Protein AF-A0A724X0Z8-F1 (afdb_monomer)

Nearest PDB structures (foldseek):
  7nbu-assembly1_l  TM=9.432E-01  e=1.026E-02  Escherichia coli K-12

Secondary structure (DSSP, 8-state):
----S--S-S--------S--SS--S--SSS-----SS--PPPHHHHHHH-

Organism: Salmonella enteritidis PT4 (strain P125109) (NCBI:txid550537)

Foldseek 3Di:
DDDDPDDPDDDDDPDDPDDDDPDPPDDPDDDDDDDDPDDDDDDPVNVVVVD

Solvent-accessible surface area (backbone atoms only — not comparable to full-atom values): 4044 Å² total; per-residue (Å²): 123,76,76,81,94,77,71,98,65,96,78,77,83,86,80,78,90,76,85,77,82,91,67,86,88,66,82,86,66,81,96,72,79,87,79,82,91,71,88,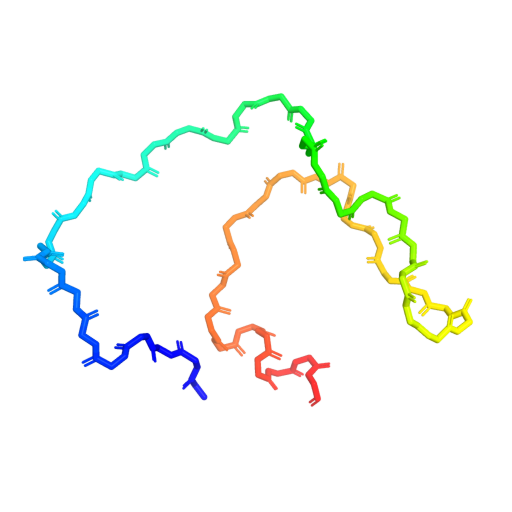76,91,83,54,45,66,61,53,55,74,73,1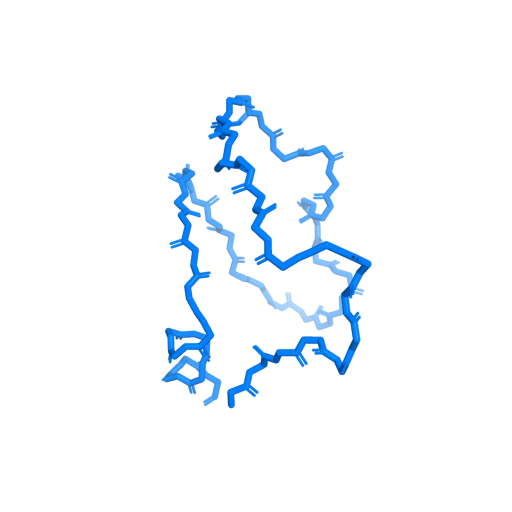04

Radius of gyration: 14.13 Å; Cα contacts (8 Å, |Δi|>4): 10; chains: 1; bounding box: 34×29×28 Å

InterPro domains:
  IPR000114 Large ribosomal subunit protein uL16, bacteria [PR00060] (24-36)
  IPR000114 Large ribosomal subunit protein uL16, bacteria [PR00060] (42-51)
  IPR000114 Large ribosomal subunit protein uL16, bacteria [PTHR12220] (3-51)
  IPR036920 Large ribosomal subunit protein uL16 superfamily [G3DSA:3.90.1170.10] (1-51)
  IPR036920 Large ribosomal subunit protein uL16 superfamily [SSF54686] (1-51)
  IPR047873 Large ribosomal subunit protein uL16 [PF00252] (4-51)

Structure (mmCIF, N/CA/C/O backbone):
data_AF-A0A724X0Z8-F1
#
_entry.id   AF-A0A724X0Z8-F1
#
loop_
_atom_site.group_PDB
_atom_site.id
_atom_site.type_symbol
_atom_site.label_atom_id
_atom_s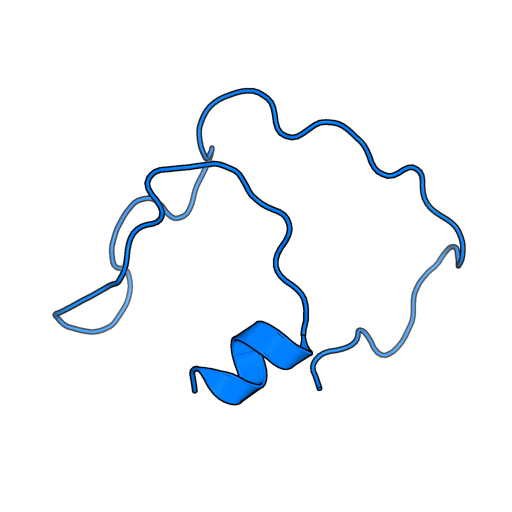ite.label_alt_id
_atom_site.label_comp_id
_atom_site.label_asym_id
_atom_site.label_entity_id
_atom_site.label_seq_id
_atom_site.pdbx_PDB_ins_code
_atom_site.Cartn_x
_atom_site.Cartn_y
_atom_site.Cartn_z
_atom_site.occupancy
_atom_site.B_iso_or_equiv
_atom_site.auth_seq_id
_atom_site.auth_comp_id
_atom_site.auth_asym_id
_atom_site.auth_atom_id
_atom_site.pdbx_PDB_model_num
ATOM 1 N N . MET A 1 1 ? 3.834 -15.622 6.018 1.00 85.06 1 MET A N 1
ATOM 2 C CA . MET A 1 1 ? 4.638 -14.764 5.100 1.00 85.06 1 MET A CA 1
ATOM 3 C C . MET A 1 1 ? 4.006 -14.705 3.715 1.00 85.06 1 MET A C 1
ATOM 5 O O . MET A 1 1 ? 4.033 -15.689 2.987 1.00 85.06 1 MET A O 1
ATOM 9 N N . LEU A 1 2 ? 3.454 -13.549 3.350 1.00 93.88 2 LEU A N 1
ATOM 10 C CA . LEU A 1 2 ? 2.828 -13.317 2.046 1.00 93.88 2 LEU A CA 1
ATOM 11 C C . LEU A 1 2 ? 3.885 -12.935 0.994 1.00 93.88 2 LEU A C 1
ATOM 13 O O . LEU A 1 2 ? 4.618 -11.964 1.184 1.00 93.88 2 LEU A O 1
ATOM 17 N N . LEU A 1 3 ? 3.966 -13.692 -0.102 1.00 95.00 3 LEU A N 1
ATOM 18 C CA . LEU A 1 3 ? 4.853 -13.432 -1.242 1.00 95.00 3 LEU A CA 1
ATOM 19 C C . LEU A 1 3 ? 4.189 -13.938 -2.540 1.00 95.00 3 LEU A C 1
ATOM 21 O O . LEU A 1 3 ? 3.602 -15.022 -2.528 1.00 95.00 3 LEU A O 1
ATOM 25 N N . PRO A 1 4 ? 4.281 -13.213 -3.670 1.00 96.06 4 PRO A N 1
ATOM 26 C CA . PRO A 1 4 ? 3.815 -13.722 -4.958 1.00 96.06 4 PRO A CA 1
ATOM 27 C C . PRO A 1 4 ? 4.647 -14.920 -5.440 1.00 96.06 4 PRO A C 1
ATOM 29 O O . PRO A 1 4 ? 5.874 -14.911 -5.362 1.00 96.06 4 PRO A O 1
ATOM 32 N N . LYS A 1 5 ? 3.981 -15.923 -6.028 1.00 97.00 5 LYS A N 1
ATOM 33 C CA . LYS A 1 5 ? 4.629 -17.140 -6.556 1.00 97.00 5 LYS A CA 1
ATOM 34 C C . LYS A 1 5 ? 5.587 -16.870 -7.725 1.00 97.00 5 LYS A C 1
ATOM 36 O O . LYS A 1 5 ? 6.585 -17.568 -7.874 1.00 97.00 5 LYS A O 1
ATOM 41 N N . ARG A 1 6 ? 5.287 -15.889 -8.584 1.00 97.06 6 ARG A N 1
ATOM 42 C CA . ARG A 1 6 ? 6.108 -15.531 -9.753 1.00 97.06 6 ARG A CA 1
ATOM 43 C C . ARG A 1 6 ? 6.039 -14.028 -10.003 1.00 97.06 6 ARG A C 1
ATOM 45 O O . ARG A 1 6 ? 4.956 -13.454 -9.983 1.00 97.06 6 ARG A O 1
ATOM 52 N N . VAL A 1 7 ? 7.184 -13.410 -10.289 1.00 97.00 7 VAL A N 1
ATOM 53 C CA . VAL A 1 7 ? 7.290 -12.005 -10.715 1.00 97.00 7 VAL A CA 1
ATOM 54 C C . VAL A 1 7 ? 8.028 -11.924 -12.049 1.00 97.00 7 VAL A C 1
ATOM 56 O O . VAL A 1 7 ? 8.933 -12.718 -12.301 1.00 97.00 7 VAL A O 1
ATOM 59 N N . LYS A 1 8 ? 7.642 -10.981 -12.917 1.00 97.50 8 LYS A N 1
ATOM 60 C CA . LYS A 1 8 ? 8.280 -10.796 -14.233 1.00 97.50 8 LYS A CA 1
ATOM 61 C C . LYS A 1 8 ? 9.714 -10.269 -14.106 1.00 97.50 8 LYS A C 1
ATOM 63 O O . LYS A 1 8 ? 10.600 -10.740 -14.808 1.00 97.50 8 LYS A O 1
ATOM 68 N N . TYR 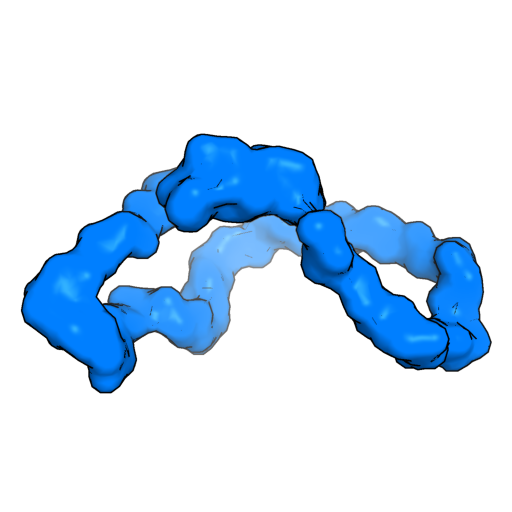A 1 9 ? 9.938 -9.329 -13.185 1.00 97.44 9 TYR A N 1
ATOM 69 C CA . TYR A 1 9 ? 11.243 -8.729 -12.903 1.00 97.44 9 TYR A CA 1
ATOM 70 C C . TYR A 1 9 ? 11.528 -8.770 -11.401 1.00 97.44 9 TYR A C 1
ATOM 72 O O . TYR A 1 9 ? 10.637 -8.525 -10.592 1.00 97.44 9 TYR A O 1
ATOM 80 N N . ARG A 1 10 ? 12.774 -9.087 -11.025 1.00 96.19 10 ARG A N 1
ATOM 81 C CA . ARG A 1 10 ? 13.160 -9.321 -9.620 1.00 96.19 10 ARG A CA 1
ATOM 82 C C . ARG A 1 10 ? 13.545 -8.047 -8.861 1.00 96.19 10 ARG A C 1
ATOM 84 O O . ARG A 1 10 ? 13.482 -8.031 -7.638 1.00 96.19 10 ARG A O 1
ATOM 91 N N . ARG A 1 11 ? 13.973 -6.998 -9.568 1.00 96.62 11 ARG A N 1
ATOM 92 C CA . ARG A 1 11 ? 14.368 -5.705 -8.991 1.00 96.62 11 ARG A CA 1
ATOM 93 C C . ARG A 1 11 ? 13.434 -4.627 -9.520 1.00 96.62 11 ARG A C 1
ATOM 95 O O . ARG A 1 11 ? 13.258 -4.519 -10.729 1.00 96.62 11 ARG A O 1
ATOM 102 N N . VAL A 1 12 ? 12.845 -3.861 -8.612 1.00 95.94 12 VAL A N 1
ATOM 103 C CA . VAL A 1 12 ? 11.901 -2.784 -8.921 1.00 95.94 12 VAL A CA 1
ATOM 104 C C . VAL A 1 12 ? 12.355 -1.497 -8.244 1.00 95.94 12 VAL A C 1
ATOM 106 O O . VAL A 1 12 ? 13.002 -1.536 -7.196 1.00 95.94 12 VAL A O 1
ATOM 109 N N . HIS A 1 13 ? 12.013 -0.355 -8.833 1.00 97.19 13 HIS A N 1
ATOM 110 C CA . HIS A 1 13 ? 12.162 0.930 -8.158 1.00 97.19 13 HIS A CA 1
ATOM 111 C C . HIS A 1 13 ? 11.134 1.044 -7.031 1.00 97.19 13 HIS A C 1
ATOM 113 O O . HIS A 1 13 ? 10.013 0.556 -7.154 1.00 97.19 13 HIS A O 1
ATOM 119 N N . ARG A 1 14 ? 11.504 1.716 -5.939 1.00 94.94 14 ARG A N 1
ATOM 120 C CA . ARG A 1 14 ? 10.637 1.844 -4.760 1.00 94.94 14 ARG A CA 1
ATOM 121 C C . ARG A 1 14 ? 9.394 2.711 -5.007 1.00 94.94 14 ARG A C 1
ATOM 123 O O . ARG A 1 14 ? 8.335 2.408 -4.474 1.00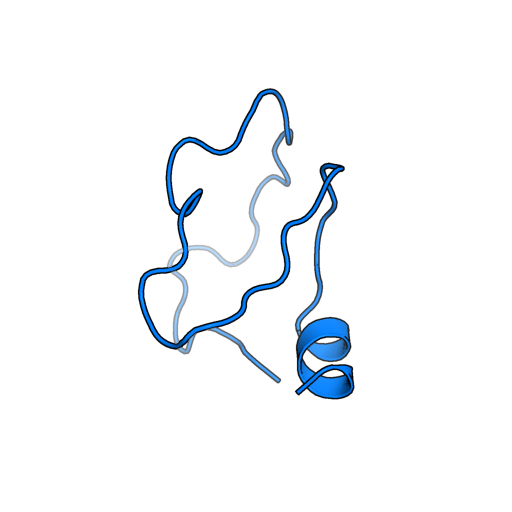 94.94 14 ARG A O 1
ATOM 130 N N . GLY A 1 15 ? 9.512 3.762 -5.818 1.00 94.88 15 GLY A N 1
ATOM 131 C CA . GLY A 1 15 ? 8.437 4.738 -6.031 1.00 94.88 15 GLY A CA 1
ATOM 132 C C . GLY A 1 15 ? 8.169 5.634 -4.810 1.00 94.88 15 GLY A C 1
ATOM 133 O O . GLY A 1 15 ? 8.850 5.533 -3.790 1.00 94.88 15 GLY A O 1
ATOM 134 N N . ASN A 1 16 ? 7.167 6.513 -4.930 1.00 94.31 16 ASN A N 1
ATOM 135 C CA . ASN A 1 16 ? 6.793 7.504 -3.913 1.00 94.31 16 ASN A CA 1
ATOM 136 C C . ASN A 1 16 ? 5.330 7.317 -3.474 1.00 94.31 16 ASN A C 1
ATOM 138 O O . ASN A 1 16 ? 4.449 7.193 -4.322 1.00 94.31 16 ASN A O 1
ATOM 142 N N . MET A 1 17 ? 5.052 7.380 -2.168 1.00 94.56 17 MET A N 1
ATOM 143 C CA . MET A 1 17 ? 3.692 7.296 -1.601 1.00 94.56 17 MET A CA 1
ATOM 144 C C . MET A 1 17 ? 3.054 8.685 -1.458 1.00 94.56 17 MET A C 1
ATOM 146 O O . MET A 1 17 ? 2.819 9.161 -0.353 1.00 94.56 17 MET A O 1
ATOM 150 N N . ARG A 1 18 ? 2.835 9.386 -2.575 1.00 92.88 18 ARG A N 1
ATOM 151 C CA . ARG A 1 18 ? 2.196 10.713 -2.557 1.00 92.88 18 ARG A CA 1
ATOM 152 C C . ARG A 1 18 ? 0.681 10.600 -2.723 1.00 92.88 18 ARG A C 1
ATOM 154 O O . ARG A 1 18 ? 0.205 9.789 -3.512 1.00 92.88 18 ARG A O 1
ATOM 161 N N . GLY A 1 19 ? -0.050 11.493 -2.058 1.00 93.56 19 GLY A N 1
ATOM 162 C CA . GLY A 1 19 ? -1.500 11.630 -2.200 1.00 93.56 19 GLY A CA 1
ATOM 163 C C . GLY A 1 19 ? -2.310 10.705 -1.289 1.00 93.56 19 GLY A C 1
ATOM 164 O O . GLY A 1 19 ? -1.787 10.113 -0.350 1.00 93.56 19 GLY A O 1
ATOM 165 N N . LYS A 1 20 ? -3.617 10.628 -1.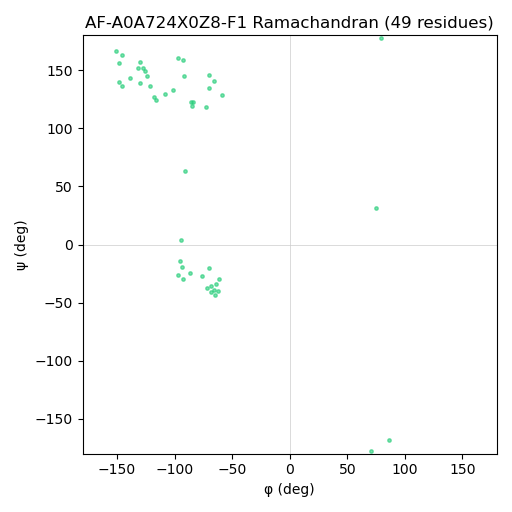561 1.00 94.06 20 LYS A N 1
ATOM 166 C CA . LYS A 1 20 ? -4.588 9.815 -0.812 1.00 94.06 20 LYS A CA 1
ATOM 167 C C . LYS A 1 20 ? -4.833 8.471 -1.505 1.00 94.06 20 LYS A C 1
ATOM 169 O O . LYS A 1 20 ? -4.588 8.330 -2.704 1.00 94.06 20 LYS A O 1
ATOM 174 N N . ALA A 1 21 ? -5.359 7.496 -0.764 1.00 94.31 21 ALA A N 1
ATOM 175 C CA . ALA A 1 21 ? -5.764 6.212 -1.331 1.00 94.31 21 ALA A CA 1
ATOM 176 C C . ALA A 1 21 ? -6.827 6.407 -2.428 1.00 94.31 21 ALA A C 1
ATOM 178 O O . ALA A 1 21 ? -7.843 7.064 -2.214 1.00 94.31 21 ALA A O 1
ATOM 179 N N . LYS A 1 22 ? -6.597 5.823 -3.612 1.00 95.25 22 LYS A N 1
ATOM 180 C CA . LYS A 1 22 ? -7.534 5.916 -4.749 1.00 95.25 22 LYS A CA 1
ATOM 181 C C . LYS A 1 22 ? -8.757 4.999 -4.589 1.00 95.25 22 LYS A C 1
ATOM 183 O O . LYS A 1 22 ? -9.787 5.254 -5.203 1.00 95.25 22 LYS A O 1
ATOM 188 N N . ARG A 1 23 ? -8.623 3.896 -3.844 1.00 94.31 23 ARG A N 1
ATOM 189 C CA . ARG A 1 23 ? -9.642 2.848 -3.635 1.00 94.31 23 ARG A CA 1
ATOM 190 C C . ARG A 1 23 ? -9.449 2.185 -2.267 1.00 94.31 23 ARG A C 1
ATOM 192 O O . ARG A 1 23 ? -8.388 2.349 -1.670 1.00 94.31 23 ARG A O 1
ATOM 199 N N . GLY A 1 24 ? -10.446 1.414 -1.820 1.00 93.50 24 GLY A N 1
ATOM 200 C CA . GLY A 1 24 ? -10.404 0.684 -0.546 1.00 93.50 24 GLY A CA 1
ATOM 201 C C . GLY A 1 24 ? -10.599 1.582 0.678 1.00 93.50 24 GLY A C 1
ATOM 202 O O . GLY A 1 24 ? -10.006 1.336 1.719 1.00 93.50 24 GLY A O 1
ATOM 203 N N . THR A 1 25 ? -11.379 2.655 0.535 1.00 95.06 25 THR A N 1
ATOM 204 C CA . THR A 1 25 ? -11.623 3.663 1.583 1.00 95.06 25 THR A CA 1
ATOM 205 C C . THR A 1 25 ? -12.885 3.394 2.408 1.00 95.06 25 THR A C 1
ATOM 207 O O . THR A 1 25 ? -13.248 4.213 3.243 1.00 95.06 25 THR A O 1
ATOM 210 N N . THR A 1 26 ? -13.574 2.281 2.159 1.00 95.56 26 THR A N 1
ATOM 211 C CA . THR A 1 26 ? -14.812 1.872 2.838 1.00 95.56 26 THR A CA 1
ATOM 212 C C . THR A 1 26 ? -14.704 0.417 3.275 1.00 95.56 26 THR A C 1
ATOM 214 O O . THR A 1 26 ? -14.015 -0.374 2.628 1.00 95.56 26 THR A O 1
ATOM 217 N N . VAL A 1 27 ? -15.409 0.045 4.343 1.00 96.06 27 VAL A N 1
ATOM 218 C CA . VAL A 1 27 ? -15.493 -1.351 4.792 1.00 96.06 27 VAL A CA 1
ATOM 219 C C . VAL A 1 27 ? -16.378 -2.128 3.816 1.00 96.06 27 VAL A C 1
ATOM 221 O O . VAL A 1 27 ? -17.540 -1.786 3.623 1.00 96.06 27 VAL A O 1
ATOM 224 N N . HIS A 1 28 ? -15.811 -3.139 3.155 1.00 95.94 28 HIS A N 1
ATOM 225 C CA . HIS A 1 28 ? -16.537 -3.971 2.186 1.00 95.94 28 HIS A CA 1
ATOM 226 C C . HIS A 1 28 ? -17.141 -5.233 2.810 1.00 95.94 28 HIS A C 1
ATOM 228 O O . HIS A 1 28 ? -18.157 -5.724 2.330 1.00 95.94 28 HIS A O 1
ATOM 234 N N . PHE A 1 29 ? -16.506 -5.760 3.855 1.00 95.81 29 PHE A N 1
ATOM 235 C CA . PHE A 1 29 ? -16.914 -6.978 4.545 1.00 95.81 29 PHE A CA 1
ATOM 236 C C . PHE A 1 29 ? -16.766 -6.777 6.052 1.00 95.81 29 PHE A C 1
ATOM 238 O O . PHE A 1 29 ? -15.798 -6.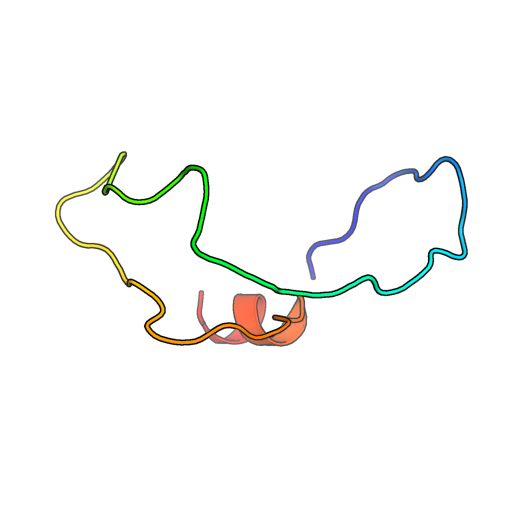150 6.487 1.00 95.81 29 PHE A O 1
ATOM 245 N N . GLY A 1 30 ? -17.691 -7.349 6.824 1.00 95.94 30 GLY A N 1
ATOM 246 C CA . GLY A 1 30 ? -17.746 -7.182 8.275 1.00 95.94 30 GLY A CA 1
ATOM 247 C C . GLY A 1 30 ? -18.365 -5.851 8.708 1.00 95.94 30 GLY A C 1
ATOM 248 O O . GLY A 1 30 ? -18.746 -5.023 7.884 1.00 95.94 30 GLY A O 1
ATOM 249 N N . GLU A 1 31 ? -18.477 -5.672 10.021 1.00 96.69 31 GLU A N 1
ATOM 250 C CA . GLU A 1 31 ? -19.103 -4.492 10.634 1.00 96.69 31 GLU A CA 1
ATOM 251 C C . GLU A 1 31 ? -18.074 -3.430 11.056 1.00 96.69 31 GLU A C 1
ATOM 253 O O . GLU A 1 31 ? -18.377 -2.239 11.068 1.00 96.69 31 GLU A O 1
ATOM 258 N N . PHE A 1 32 ? -16.833 -3.843 11.343 1.00 96.38 32 PHE A N 1
ATOM 259 C CA . PHE A 1 32 ? -15.754 -2.974 11.817 1.00 96.38 32 PHE A CA 1
ATOM 260 C C . PHE A 1 32 ? -14.504 -3.103 10.942 1.00 96.38 32 PHE A C 1
ATOM 262 O O . PHE A 1 32 ? -14.207 -4.172 10.409 1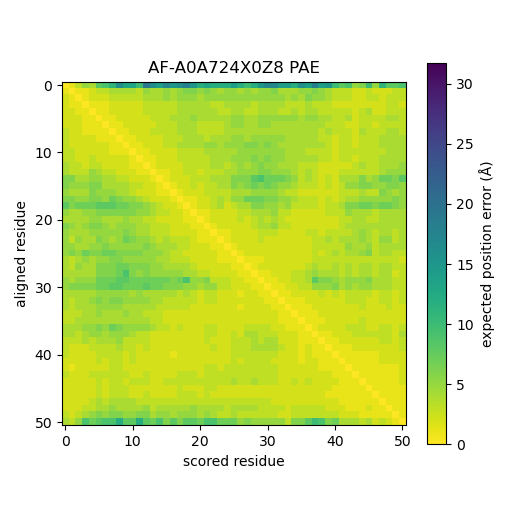.00 96.38 32 PHE A O 1
ATOM 269 N N . GLY A 1 33 ? -13.740 -2.014 10.822 1.00 94.69 33 GLY A N 1
ATOM 270 C CA . GLY A 1 33 ? -12.493 -1.978 10.061 1.00 94.69 33 GLY A CA 1
ATOM 271 C C . GLY A 1 33 ? -11.453 -1.046 10.680 1.00 94.69 33 GLY A C 1
ATOM 272 O O . GLY A 1 33 ? -11.775 -0.183 11.493 1.00 94.69 33 GLY A O 1
ATOM 273 N N . ILE A 1 34 ? -10.195 -1.221 10.273 1.00 95.25 34 ILE A N 1
ATOM 274 C CA . ILE A 1 34 ? -9.067 -0.382 10.694 1.00 95.25 34 ILE A CA 1
ATOM 275 C C . ILE A 1 34 ? -8.647 0.493 9.511 1.00 95.25 34 ILE A C 1
ATOM 277 O O . ILE A 1 34 ? -8.405 -0.016 8.416 1.00 95.25 34 ILE A O 1
ATOM 281 N N . GLN A 1 35 ? -8.530 1.805 9.736 1.00 95.38 35 GLN A N 1
ATOM 282 C CA . GLN A 1 35 ? -8.116 2.772 8.718 1.00 95.38 35 GLN A CA 1
ATOM 283 C C . GLN A 1 35 ? -6.790 3.439 9.092 1.00 95.38 35 GLN A C 1
ATOM 285 O O . GLN A 1 35 ? -6.670 4.072 10.141 1.00 95.38 35 GLN A O 1
ATOM 290 N N . ALA A 1 36 ? -5.807 3.348 8.196 1.00 96.69 36 ALA A N 1
ATOM 291 C CA . ALA A 1 36 ? -4.545 4.065 8.337 1.00 96.69 36 ALA A CA 1
ATOM 292 C C . ALA A 1 36 ? -4.745 5.578 8.143 1.00 96.69 36 ALA A C 1
ATOM 294 O O . ALA A 1 36 ? -5.404 6.003 7.192 1.00 96.69 36 ALA A O 1
ATOM 295 N N . GLN A 1 37 ? -4.142 6.377 9.025 1.00 95.56 37 GLN A N 1
ATOM 296 C CA . GLN A 1 37 ? -4.162 7.845 8.945 1.00 95.56 37 GLN A CA 1
ATOM 297 C C . GLN A 1 37 ? -2.945 8.413 8.202 1.00 95.56 37 GLN A C 1
ATOM 299 O O . GLN A 1 37 ? -2.986 9.532 7.699 1.00 95.56 37 GLN A O 1
ATOM 304 N N . GLU A 1 38 ? -1.876 7.623 8.084 1.00 95.44 38 GLU A N 1
ATOM 305 C CA . GLU A 1 38 ? -0.608 8.035 7.488 1.00 95.44 38 GLU A CA 1
ATOM 306 C C . GLU A 1 38 ? -0.120 7.026 6.446 1.00 95.44 38 GLU A C 1
ATOM 308 O O . GLU A 1 38 ? -0.485 5.846 6.455 1.00 95.44 38 GLU A O 1
ATOM 313 N N . ALA A 1 39 ? 0.729 7.497 5.532 1.00 96.00 39 ALA A N 1
ATOM 314 C CA . ALA A 1 39 ? 1.318 6.666 4.492 1.00 96.00 39 ALA A CA 1
ATOM 315 C C . ALA A 1 39 ? 2.589 5.971 5.001 1.00 96.00 39 ALA A C 1
ATOM 317 O O . ALA A 1 39 ? 3.559 6.627 5.375 1.00 96.00 39 ALA A O 1
ATOM 318 N N . SER A 1 40 ? 2.619 4.639 4.942 1.00 95.75 40 SER A N 1
ATOM 319 C CA . SER A 1 40 ? 3.798 3.847 5.297 1.00 95.75 40 SER A CA 1
ATOM 320 C C . SER A 1 40 ? 3.890 2.560 4.475 1.00 95.75 40 SER A C 1
ATOM 322 O O . SER A 1 40 ? 2.891 2.044 3.972 1.00 95.75 40 SER A O 1
ATOM 324 N N . TRP A 1 41 ? 5.108 2.033 4.341 1.00 96.00 41 TRP A N 1
ATOM 325 C CA . TRP A 1 41 ? 5.357 0.733 3.722 1.00 96.00 41 TRP A CA 1
ATOM 326 C C . TRP A 1 41 ? 5.188 -0.368 4.770 1.00 96.00 41 TRP A C 1
ATOM 328 O O . TRP A 1 41 ? 5.939 -0.406 5.743 1.00 96.00 41 TRP A O 1
ATOM 338 N N . ILE A 1 42 ? 4.251 -1.290 4.547 1.00 95.94 42 ILE A N 1
ATOM 339 C CA . ILE A 1 42 ? 3.987 -2.413 5.454 1.00 95.94 42 ILE A CA 1
ATOM 340 C C . ILE A 1 42 ? 4.629 -3.695 4.918 1.00 95.94 42 ILE A C 1
ATOM 342 O O . ILE A 1 42 ? 4.505 -4.038 3.742 1.00 95.94 42 ILE A O 1
ATOM 346 N N . THR A 1 43 ? 5.329 -4.414 5.791 1.00 96.88 43 THR A N 1
ATOM 347 C CA . THR A 1 43 ? 6.016 -5.671 5.475 1.00 96.88 43 THR A CA 1
ATOM 348 C C . THR A 1 43 ? 5.138 -6.889 5.757 1.00 96.88 43 THR A C 1
ATOM 350 O O . THR A 1 43 ? 4.227 -6.852 6.581 1.00 96.88 43 THR A O 1
ATOM 353 N N . SER A 1 44 ? 5.459 -8.024 5.129 1.00 97.00 44 SER A N 1
ATOM 354 C CA . SER A 1 44 ? 4.711 -9.272 5.335 1.00 97.00 44 SER A CA 1
ATOM 355 C C . SER A 1 44 ? 4.754 -9.781 6.780 1.00 97.00 44 SER A C 1
ATOM 357 O O . SER A 1 44 ? 3.800 -10.412 7.220 1.00 97.00 44 SER A O 1
ATOM 359 N N . ARG A 1 45 ? 5.834 -9.501 7.523 1.00 97.38 45 ARG A N 1
ATOM 360 C CA . ARG A 1 45 ? 5.974 -9.895 8.935 1.00 97.38 45 ARG A CA 1
ATOM 361 C C . ARG A 1 45 ? 5.066 -9.080 9.856 1.00 97.38 45 ARG A C 1
ATOM 363 O 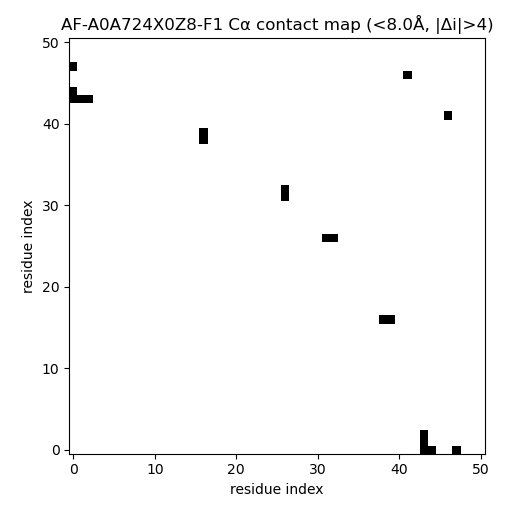O . ARG A 1 45 ? 4.504 -9.653 10.774 1.00 97.38 45 ARG A O 1
ATOM 370 N N . GLN A 1 46 ? 4.894 -7.783 9.583 1.00 97.12 46 GLN A N 1
ATOM 371 C CA . GLN A 1 46 ? 3.998 -6.912 10.357 1.00 97.12 46 GLN A CA 1
ATOM 372 C C . GLN A 1 46 ? 2.529 -7.320 10.198 1.00 97.12 46 GLN A C 1
ATOM 374 O O . GLN A 1 46 ? 1.779 -7.310 11.166 1.00 97.12 46 GLN A O 1
ATOM 379 N N . ILE A 1 47 ? 2.128 -7.715 8.985 1.00 95.94 47 ILE A N 1
ATOM 380 C CA . ILE A 1 47 ? 0.778 -8.241 8.737 1.00 95.94 47 ILE A CA 1
ATOM 381 C C . ILE A 1 47 ? 0.585 -9.563 9.482 1.00 95.94 47 ILE A C 1
ATOM 383 O O . ILE A 1 47 ? -0.446 -9.770 10.106 1.00 95.94 47 ILE A O 1
ATOM 387 N N . GLU A 1 48 ? 1.587 -10.443 9.441 1.00 97.25 48 GLU A N 1
ATOM 388 C CA . GLU A 1 48 ? 1.527 -11.738 10.122 1.00 97.25 48 GLU A CA 1
ATOM 389 C C . GLU A 1 48 ? 1.397 -11.595 11.642 1.00 97.25 48 GLU A C 1
ATOM 391 O O . GLU A 1 48 ? 0.626 -12.327 12.239 1.00 97.25 48 GLU A O 1
ATOM 396 N N . SER A 1 49 ? 2.103 -10.646 12.263 1.00 96.56 49 SER A N 1
ATOM 397 C CA . SER A 1 49 ? 1.996 -10.406 13.709 1.00 96.56 49 SER A CA 1
ATOM 398 C C . SER A 1 49 ? 0.664 -9.794 14.141 1.00 96.56 49 SER A C 1
ATOM 400 O O . SER A 1 49 ? 0.349 -9.821 15.325 1.00 96.56 49 SER A O 1
ATOM 402 N N . ALA A 1 50 ? -0.067 -9.179 13.211 1.00 95.06 50 ALA A N 1
ATOM 403 C CA . ALA A 1 50 ? -1.326 -8.503 13.496 1.00 95.06 50 ALA A CA 1
ATOM 404 C C . ALA A 1 50 ? -2.565 -9.379 13.244 1.00 95.06 50 ALA A C 1
ATOM 406 O O . ALA A 1 50 ? -3.651 -8.974 13.655 1.00 95.06 50 ALA A O 1
ATOM 407 N N . ARG A 1 51 ? -2.426 -10.513 12.539 1.00 91.00 51 ARG A N 1
ATOM 408 C CA . ARG A 1 51 ? -3.546 -11.405 12.197 1.00 91.00 51 ARG A CA 1
ATOM 409 C C . ARG A 1 51 ? -3.727 -12.534 13.202 1.00 91.00 51 ARG A C 1
ATOM 411 O O . ARG A 1 51 ? -2.714 -12.952 13.802 1.00 91.00 51 ARG A O 1
#

Sequence (51 aa):
MLLPKRVKYRRVHRGNMRGKAKRGTTVHFGEFGIQAQEASWITSRQIESAR

pLDDT: mean 95.43, std 1.96, range [85.06, 97.5]

Mean predicted aligned error: 3.31 Å